Protein AF-A0A962NZ29-F1 (afdb_monomer_lite)

pLDDT: mean 93.4, std 6.14, range [53.22, 97.38]

Foldseek 3Di:
DQDWKDWFHDIDHSVNLVVQLVVQDDPDPVNSSVVSNVVVNLLVLLQVVLVVVVVDDPPDDSVRSSVSSLVVQQDQDFDDPVRLVVCCVVPQQVQADPVSHGDDSVVCSVVSRVVVSVVSSVVSVVVVSVVSVVVIDMDD

Radius of gyration: 20.5 Å; chains: 1; bounding box: 41×41×48 Å

Secondary structure (DSSP, 8-state):
----EEETTEEE-HHHHHHHGGGS--SSHHHHHHHHHHHHHHHHHHHHHHHHTT---TT--HHHHHHHHHHHH---PPPPHHHHHHHHHHTGGG-B-TTSPBPPHHHHHHHHHHHHHHHHHHHHHHHHHHHHHHTS-EE-

Structure (mmCIF, N/CA/C/O backbone):
data_AF-A0A962NZ29-F1
#
_entry.id   AF-A0A962NZ29-F1
#
loop_
_atom_site.group_PDB
_atom_site.id
_atom_site.type_symbol
_atom_site.label_atom_id
_atom_site.label_alt_id
_atom_site.label_comp_id
_atom_site.label_asym_id
_atom_site.label_entity_id
_atom_site.label_seq_id
_atom_site.pdbx_PDB_ins_code
_atom_site.Cartn_x
_atom_site.Cartn_y
_atom_site.Cartn_z
_atom_site.occupancy
_atom_site.B_iso_or_equiv
_atom_site.auth_seq_id
_atom_site.auth_comp_id
_atom_site.auth_asym_id
_atom_site.auth_atom_id
_atom_site.pdbx_PDB_model_num
ATOM 1 N N . MET A 1 1 ? 19.466 12.061 -15.014 1.00 53.22 1 MET A N 1
ATOM 2 C CA . MET A 1 1 ? 19.736 10.619 -15.110 1.00 53.22 1 MET A CA 1
ATOM 3 C C . MET A 1 1 ? 18.615 10.057 -15.948 1.00 53.22 1 MET A C 1
ATOM 5 O O . MET A 1 1 ? 17.466 10.316 -15.631 1.00 53.22 1 MET A O 1
ATOM 9 N N . ASN A 1 2 ? 18.997 9.466 -17.070 1.00 60.44 2 ASN A N 1
ATOM 10 C CA . ASN A 1 2 ? 18.151 8.921 -18.121 1.00 60.44 2 ASN A CA 1
ATOM 11 C C . ASN A 1 2 ? 18.557 7.450 -18.176 1.00 60.44 2 ASN A C 1
ATOM 13 O O . ASN A 1 2 ? 19.557 7.120 -18.813 1.00 60.44 2 ASN A O 1
ATOM 17 N N . GLN A 1 3 ? 17.942 6.633 -17.327 1.00 82.62 3 GLN A N 1
ATOM 18 C CA . GLN A 1 3 ? 18.389 5.271 -17.074 1.00 82.62 3 GLN A CA 1
ATOM 19 C C . GLN A 1 3 ? 17.198 4.324 -17.107 1.00 82.62 3 GLN A C 1
ATOM 21 O O . GLN A 1 3 ? 16.128 4.633 -16.586 1.00 82.62 3 GLN A O 1
ATOM 26 N N . ASP A 1 4 ? 17.413 3.182 -17.744 1.00 90.81 4 ASP A N 1
ATOM 27 C CA . ASP A 1 4 ? 16.467 2.082 -17.775 1.00 90.81 4 ASP A CA 1
ATOM 28 C C . ASP A 1 4 ? 16.376 1.416 -16.403 1.00 90.81 4 ASP A C 1
ATOM 30 O O . ASP A 1 4 ? 17.394 1.188 -15.742 1.00 90.81 4 ASP A O 1
ATOM 34 N N . VAL A 1 5 ? 15.156 1.057 -16.006 1.00 95.12 5 VAL A N 1
ATOM 35 C CA . VAL A 1 5 ? 14.887 0.365 -14.745 1.00 95.12 5 VAL A CA 1
ATOM 36 C C . VAL A 1 5 ? 14.449 -1.063 -15.044 1.00 95.12 5 VAL A C 1
ATOM 38 O O . VAL A 1 5 ? 13.647 -1.307 -15.936 1.00 95.12 5 VAL A O 1
ATOM 41 N N . TYR A 1 6 ? 14.960 -2.030 -14.296 1.00 95.94 6 TYR A N 1
ATOM 42 C CA . TYR A 1 6 ? 14.587 -3.433 -14.379 1.00 95.94 6 TYR A CA 1
ATOM 43 C C . TYR A 1 6 ? 13.915 -3.872 -13.087 1.00 95.94 6 TYR A C 1
ATOM 45 O O . TYR A 1 6 ? 14.426 -3.635 -11.990 1.00 95.94 6 TYR A O 1
ATOM 53 N N . VAL A 1 7 ? 12.791 -4.566 -13.249 1.00 96.44 7 VAL A N 1
ATOM 54 C CA . VAL A 1 7 ? 12.037 -5.213 -12.179 1.00 96.44 7 VAL A CA 1
ATOM 55 C C . VAL A 1 7 ? 12.059 -6.710 -12.430 1.00 96.44 7 VAL A C 1
ATOM 57 O O . VAL A 1 7 ? 11.377 -7.225 -13.324 1.00 96.44 7 VAL A O 1
ATOM 60 N N . ASN A 1 8 ? 12.876 -7.417 -11.655 1.00 95.06 8 ASN A N 1
ATOM 61 C CA . ASN A 1 8 ? 13.229 -8.809 -11.881 1.00 95.06 8 ASN A CA 1
ATOM 62 C C . ASN A 1 8 ? 13.806 -9.001 -13.296 1.00 95.06 8 ASN A C 1
ATOM 64 O O . ASN A 1 8 ? 14.934 -8.611 -13.582 1.00 95.06 8 ASN A O 1
ATOM 68 N N . HIS A 1 9 ? 13.026 -9.589 -14.200 1.00 92.88 9 HIS A N 1
ATOM 69 C CA . HIS A 1 9 ? 13.422 -9.855 -15.585 1.00 92.88 9 HIS A CA 1
ATOM 70 C C . HIS A 1 9 ? 12.743 -8.920 -16.597 1.00 92.88 9 HIS A C 1
ATOM 72 O O . HIS A 1 9 ? 12.948 -9.084 -17.801 1.00 92.88 9 HIS A O 1
ATOM 78 N N . LYS A 1 10 ? 11.931 -7.956 -16.141 1.00 95.88 10 LYS A N 1
ATOM 79 C CA . LYS A 1 10 ? 11.209 -7.027 -17.014 1.00 95.88 10 LYS A CA 1
ATOM 80 C C . LYS A 1 10 ? 11.877 -5.658 -17.039 1.00 95.88 10 LYS A C 1
ATOM 82 O O . LYS A 1 10 ? 12.198 -5.100 -15.995 1.00 95.88 10 LYS A O 1
ATOM 87 N N . LEU A 1 11 ? 12.050 -5.126 -18.244 1.00 96.56 11 LEU A N 1
ATOM 88 C CA . LEU A 1 11 ? 12.540 -3.775 -18.496 1.00 96.56 11 LEU A CA 1
ATOM 89 C C . LEU A 1 11 ? 11.386 -2.763 -18.432 1.00 96.56 11 LEU A C 1
ATOM 91 O O . LEU A 1 11 ? 10.359 -2.948 -19.084 1.00 96.56 11 LEU A O 1
ATOM 95 N N . ILE A 1 12 ? 11.609 -1.675 -17.703 1.00 96.75 12 ILE A N 1
ATOM 96 C CA . ILE A 1 12 ? 10.856 -0.422 -17.720 1.00 96.75 12 ILE A CA 1
ATOM 97 C C . ILE A 1 12 ? 11.746 0.610 -18.437 1.00 96.75 12 ILE A C 1
ATOM 99 O O . ILE A 1 12 ? 12.705 1.111 -17.842 1.00 96.75 12 ILE A O 1
ATOM 103 N N . PRO A 1 13 ? 11.478 0.897 -19.725 1.00 95.94 13 PRO A N 1
ATOM 104 C CA . PRO A 1 13 ? 12.295 1.817 -20.509 1.00 95.94 13 PRO A CA 1
ATOM 105 C C . PRO A 1 13 ? 12.234 3.242 -19.965 1.00 95.94 13 PRO A C 1
ATOM 107 O O . PRO A 1 13 ? 11.184 3.684 -19.489 1.00 95.94 13 PRO A O 1
ATOM 110 N N . GLU A 1 14 ? 13.314 3.998 -20.140 1.00 94.19 14 GLU A N 1
ATOM 111 C CA . GLU A 1 14 ? 13.361 5.411 -19.750 1.00 94.19 14 GLU A CA 1
ATOM 112 C C . GLU A 1 14 ? 12.193 6.239 -20.324 1.00 94.19 14 GLU A C 1
ATOM 114 O O . GLU A 1 14 ? 11.586 7.033 -19.606 1.00 94.19 14 GLU A O 1
ATOM 119 N N . ASP A 1 15 ? 11.822 6.015 -21.588 1.00 95.19 15 ASP A N 1
ATOM 120 C CA . ASP A 1 15 ? 10.713 6.721 -22.246 1.00 95.19 15 ASP A CA 1
ATOM 121 C C . ASP A 1 15 ? 9.374 6.522 -21.521 1.00 95.19 15 ASP A C 1
ATOM 123 O O . ASP A 1 15 ? 8.545 7.433 -21.476 1.00 95.19 15 ASP A O 1
ATOM 127 N N . MET A 1 16 ? 9.162 5.342 -20.929 1.00 96.06 16 MET A N 1
ATOM 128 C CA . MET A 1 16 ? 7.965 5.045 -20.141 1.00 96.06 16 MET A CA 1
ATOM 129 C C . MET A 1 16 ? 7.966 5.847 -18.838 1.00 96.06 16 MET A C 1
ATOM 131 O O . MET A 1 16 ? 6.945 6.428 -18.478 1.00 96.06 16 MET A O 1
ATOM 135 N N . ILE A 1 17 ? 9.122 5.956 -18.177 1.00 96.06 17 ILE A N 1
ATOM 136 C CA . ILE A 1 17 ? 9.290 6.800 -16.986 1.00 96.06 17 ILE A CA 1
ATOM 137 C C . ILE A 1 17 ? 9.049 8.267 -17.355 1.00 96.06 17 ILE A C 1
ATOM 139 O O . ILE A 1 17 ? 8.326 8.972 -16.656 1.00 96.06 17 ILE A O 1
ATOM 143 N N . GLY A 1 18 ? 9.588 8.719 -18.490 1.00 94.69 18 GLY A N 1
ATOM 144 C CA . GLY A 1 18 ? 9.378 10.069 -19.011 1.00 94.69 18 GLY A CA 1
ATOM 145 C C . GLY A 1 18 ? 7.905 10.398 -19.272 1.00 94.69 18 GLY A C 1
ATOM 146 O O . GLY A 1 18 ? 7.466 11.507 -18.965 1.00 94.69 18 GLY A O 1
ATOM 147 N N . GLN A 1 19 ? 7.128 9.440 -19.790 1.00 95.50 19 GLN A N 1
ATOM 148 C CA . GLN A 1 19 ? 5.677 9.582 -19.946 1.00 95.50 19 GLN A CA 1
ATOM 149 C C . GLN A 1 19 ? 4.958 9.601 -18.598 1.00 95.50 19 GLN A C 1
ATOM 151 O O . GLN A 1 19 ? 4.027 10.381 -18.422 1.00 95.50 19 GLN A O 1
ATOM 156 N N . GLU A 1 20 ? 5.390 8.787 -17.642 1.00 96.44 20 GLU A N 1
ATOM 157 C CA . GLU A 1 20 ? 4.774 8.712 -16.320 1.00 96.44 20 GLU A CA 1
ATOM 158 C C . GLU A 1 20 ? 5.012 9.991 -15.497 1.00 96.44 20 GLU A C 1
ATOM 160 O O . GLU A 1 20 ? 4.118 10.432 -14.781 1.00 96.44 20 GLU A O 1
ATOM 165 N N . MET A 1 21 ? 6.161 10.665 -15.650 1.00 96.31 21 MET A N 1
ATOM 166 C CA . MET A 1 21 ? 6.513 11.901 -14.923 1.00 96.31 21 MET A CA 1
ATOM 167 C C . MET A 1 21 ? 5.432 12.989 -14.942 1.00 96.31 21 MET A C 1
ATOM 169 O O . MET A 1 21 ? 5.345 13.768 -13.992 1.00 96.31 21 MET A O 1
ATOM 173 N N . GLN A 1 22 ? 4.605 13.061 -15.989 1.00 95.44 22 GLN A N 1
ATOM 174 C CA . GLN A 1 22 ? 3.516 14.041 -16.069 1.00 95.44 22 GLN A CA 1
ATOM 175 C C . GLN A 1 22 ? 2.454 13.855 -14.969 1.00 95.44 22 GLN A C 1
ATOM 177 O O . GLN A 1 22 ? 1.781 14.817 -14.603 1.00 95.44 22 GLN A O 1
ATOM 182 N N . TYR A 1 23 ? 2.338 12.643 -14.420 1.00 96.00 23 TYR A N 1
ATOM 183 C CA . TYR A 1 23 ? 1.438 12.301 -13.318 1.00 96.00 23 TYR A CA 1
ATOM 184 C C . TYR A 1 23 ? 2.075 12.501 -11.934 1.00 96.00 23 TYR A C 1
ATOM 186 O O . TYR A 1 23 ? 1.373 12.437 -10.927 1.00 96.00 23 TYR A O 1
ATOM 194 N N . HIS A 1 24 ? 3.376 12.817 -11.869 1.00 93.88 24 HIS A N 1
ATOM 195 C CA . HIS A 1 24 ? 4.141 12.968 -10.623 1.00 93.88 24 HIS A CA 1
ATOM 196 C C . HIS A 1 24 ? 4.785 14.358 -10.513 1.00 93.88 24 HIS A C 1
ATOM 198 O O . HIS A 1 24 ? 6.016 14.478 -10.526 1.00 93.88 24 HIS A O 1
ATOM 204 N N . PRO A 1 25 ? 3.984 15.440 -10.402 1.00 92.25 25 PRO A N 1
ATOM 205 C CA . PRO A 1 25 ? 4.521 16.787 -10.259 1.00 92.25 25 PRO A CA 1
ATOM 206 C C . PRO A 1 25 ? 5.391 16.898 -9.000 1.00 92.25 25 PRO A C 1
ATOM 208 O O . PRO A 1 25 ? 5.031 16.443 -7.911 1.00 92.25 25 PRO A O 1
ATOM 211 N N . ALA A 1 26 ? 6.557 17.520 -9.154 1.00 95.12 26 ALA A N 1
ATOM 212 C CA . ALA A 1 26 ? 7.576 17.601 -8.118 1.00 95.12 26 ALA A CA 1
ATOM 213 C C . ALA A 1 26 ? 8.373 18.907 -8.219 1.00 95.12 26 ALA A C 1
ATOM 215 O O . ALA A 1 26 ? 8.282 19.628 -9.215 1.00 95.12 26 ALA A O 1
ATOM 216 N N . GLN A 1 27 ? 9.175 19.215 -7.197 1.00 93.88 27 GLN A N 1
ATOM 217 C CA . GLN A 1 27 ? 9.924 20.477 -7.146 1.00 93.88 27 GLN A CA 1
ATOM 218 C C . GLN A 1 27 ? 11.096 20.496 -8.135 1.00 93.88 27 GLN A C 1
ATOM 220 O O . GLN A 1 27 ? 11.620 21.558 -8.470 1.00 93.88 27 GLN A O 1
ATOM 225 N N . SER A 1 28 ? 11.508 19.324 -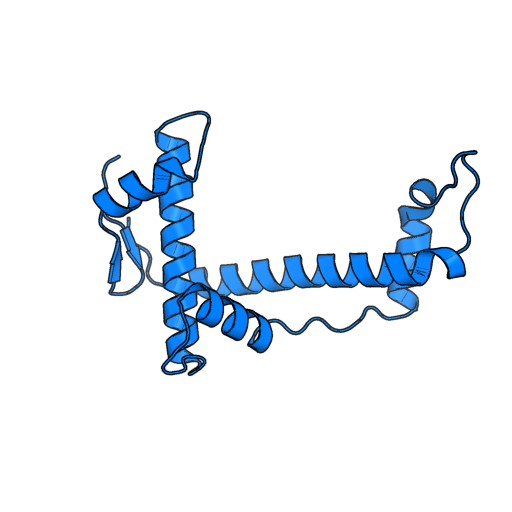8.625 1.00 95.50 28 SER A N 1
ATOM 226 C CA . SER A 1 28 ? 12.551 19.185 -9.633 1.00 95.50 28 SER A CA 1
ATOM 227 C C . SER A 1 28 ? 12.243 18.062 -10.618 1.00 95.50 28 SER A C 1
ATOM 229 O O . SER A 1 28 ? 11.537 17.104 -10.305 1.00 95.50 28 SER A O 1
ATOM 231 N N . LYS A 1 29 ? 12.852 18.142 -11.807 1.00 92.19 29 LYS A N 1
ATOM 232 C CA . LYS A 1 29 ? 12.779 17.073 -12.812 1.00 92.19 29 LYS A CA 1
ATOM 233 C C . LYS A 1 29 ? 13.295 15.737 -12.262 1.00 92.19 29 LYS A C 1
ATOM 235 O O . LYS A 1 29 ? 12.746 14.695 -12.590 1.00 92.19 29 LYS A O 1
ATOM 240 N N . GLN A 1 30 ? 14.342 15.775 -11.436 1.00 93.06 30 GLN A N 1
ATOM 241 C CA . GLN A 1 30 ? 14.919 14.575 -10.831 1.00 93.06 30 GLN A CA 1
ATOM 242 C C . GLN A 1 30 ? 13.949 13.916 -9.848 1.00 93.06 30 GLN A C 1
ATOM 244 O O . GLN A 1 30 ? 13.776 12.706 -9.895 1.00 93.06 30 GLN A O 1
ATOM 249 N N . GLU A 1 31 ? 13.288 14.705 -9.004 1.00 95.31 31 GLU A N 1
ATOM 250 C CA . GLU A 1 31 ? 12.292 14.191 -8.060 1.00 95.31 31 GLU A CA 1
ATOM 251 C C . GLU A 1 31 ? 11.059 13.632 -8.793 1.00 95.31 31 GLU A C 1
ATOM 253 O O . GLU A 1 31 ? 10.565 12.567 -8.435 1.00 95.31 31 GLU A O 1
ATOM 258 N N . ALA A 1 32 ? 10.598 14.301 -9.857 1.00 95.62 32 ALA A N 1
ATOM 259 C CA . ALA A 1 32 ? 9.503 13.798 -10.693 1.00 95.62 32 ALA A CA 1
ATOM 260 C C . ALA A 1 32 ? 9.871 12.465 -11.361 1.00 95.62 32 ALA A C 1
ATOM 262 O O . ALA A 1 32 ? 9.060 11.544 -11.394 1.00 95.62 32 ALA A O 1
ATOM 263 N N . TRP A 1 33 ? 11.108 12.348 -11.853 1.00 95.19 33 TRP A N 1
ATOM 264 C CA . TRP A 1 33 ? 11.622 11.105 -12.426 1.00 95.19 33 TRP A CA 1
ATOM 265 C C . TRP A 1 33 ? 11.674 9.981 -11.386 1.00 95.19 33 TRP A C 1
ATOM 267 O O . TRP A 1 33 ? 11.217 8.881 -11.670 1.00 95.19 33 TRP A O 1
ATOM 277 N N . GLN A 1 34 ? 12.168 10.259 -10.173 1.00 94.81 34 GLN A N 1
ATOM 278 C CA . GLN A 1 34 ? 12.234 9.269 -9.091 1.00 94.81 34 GLN A CA 1
ATOM 279 C C . GLN A 1 34 ? 10.842 8.757 -8.715 1.00 94.81 34 GLN A C 1
ATOM 281 O O . GLN A 1 34 ? 10.629 7.551 -8.695 1.00 94.81 34 GLN A O 1
ATOM 286 N N . LYS A 1 35 ? 9.875 9.659 -8.512 1.00 96.31 35 LYS A N 1
ATOM 287 C CA . LYS A 1 35 ? 8.484 9.294 -8.201 1.00 96.31 35 LYS A CA 1
ATOM 288 C C . LYS A 1 35 ? 7.832 8.470 -9.311 1.00 96.31 35 LYS A C 1
ATOM 290 O O . LYS A 1 35 ? 7.170 7.478 -9.027 1.00 96.31 35 LYS A O 1
ATOM 295 N N . ALA A 1 36 ? 8.059 8.849 -10.569 1.00 96.81 36 ALA A N 1
ATOM 296 C CA . ALA A 1 36 ? 7.564 8.104 -11.721 1.00 96.81 36 ALA A CA 1
ATOM 297 C C . ALA A 1 36 ? 8.177 6.698 -11.809 1.00 96.81 36 ALA A C 1
ATOM 299 O O . ALA A 1 36 ? 7.457 5.720 -11.999 1.00 96.81 36 ALA A O 1
ATOM 300 N N . ALA A 1 37 ? 9.494 6.582 -11.625 1.00 95.94 37 ALA A N 1
ATOM 301 C CA . ALA A 1 37 ? 10.183 5.297 -11.614 1.00 95.94 37 ALA A CA 1
ATOM 302 C C . ALA A 1 37 ? 9.685 4.406 -10.464 1.00 95.94 37 ALA A C 1
ATOM 304 O O . ALA A 1 37 ? 9.346 3.249 -10.697 1.00 95.94 37 ALA A O 1
ATOM 305 N N . GLU A 1 38 ? 9.570 4.945 -9.245 1.00 95.69 38 GLU A N 1
ATOM 306 C CA . GLU A 1 38 ? 9.036 4.231 -8.077 1.00 95.69 38 GLU A CA 1
ATOM 307 C C . GLU A 1 38 ? 7.609 3.722 -8.319 1.00 95.69 38 GLU A C 1
ATOM 309 O O . GLU A 1 38 ? 7.317 2.557 -8.044 1.00 95.69 38 GLU A O 1
ATOM 314 N N . ALA A 1 39 ? 6.734 4.559 -8.884 1.00 96.31 39 ALA A N 1
ATOM 315 C CA . ALA A 1 39 ? 5.362 4.179 -9.201 1.00 96.31 39 ALA A CA 1
ATOM 316 C C . ALA A 1 39 ? 5.303 3.027 -10.217 1.00 96.31 39 ALA A C 1
ATOM 318 O O . ALA A 1 39 ? 4.579 2.052 -10.002 1.00 96.31 39 ALA A O 1
ATOM 319 N N . LEU A 1 40 ? 6.095 3.099 -11.293 1.00 96.94 40 LEU A N 1
ATOM 320 C CA . LEU A 1 40 ? 6.150 2.044 -12.309 1.00 96.94 40 LEU A CA 1
ATOM 321 C C . LEU A 1 40 ? 6.746 0.745 -11.758 1.00 96.94 40 LEU A C 1
ATOM 323 O O . LEU A 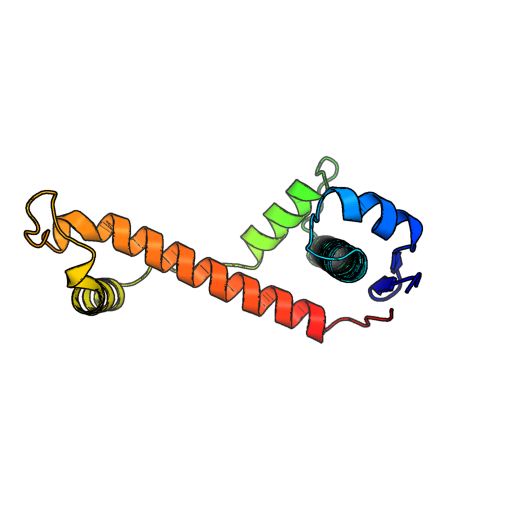1 40 ? 6.239 -0.332 -12.067 1.00 96.94 40 LEU A O 1
ATOM 327 N N . VAL A 1 41 ? 7.775 0.832 -10.911 1.00 97.12 41 VAL A N 1
ATOM 328 C CA . VAL A 1 41 ? 8.366 -0.338 -10.246 1.00 97.12 41 VAL A CA 1
ATOM 329 C C . VAL A 1 41 ? 7.348 -1.020 -9.339 1.00 97.12 41 VAL A C 1
ATOM 331 O O . VAL A 1 41 ? 7.168 -2.232 -9.431 1.00 97.12 41 VAL A O 1
ATOM 334 N N . LEU A 1 42 ? 6.653 -0.261 -8.486 1.00 96.69 42 LEU A N 1
ATOM 335 C CA . LEU A 1 42 ? 5.642 -0.816 -7.586 1.00 96.69 42 LEU A CA 1
ATOM 336 C C . LEU A 1 42 ? 4.474 -1.435 -8.356 1.00 96.69 42 LEU A C 1
ATOM 338 O O . LEU A 1 42 ? 4.060 -2.548 -8.030 1.00 96.69 42 LEU A O 1
ATOM 342 N N . ARG A 1 43 ? 3.980 -0.755 -9.400 1.00 96.69 43 ARG A N 1
ATOM 343 C CA . ARG A 1 43 ? 2.944 -1.290 -10.295 1.00 96.69 43 ARG A CA 1
ATOM 344 C C . ARG A 1 43 ? 3.379 -2.624 -10.888 1.00 96.69 43 ARG A C 1
ATOM 346 O O . ARG A 1 43 ? 2.635 -3.595 -10.815 1.00 96.69 43 ARG A O 1
ATOM 353 N N . GLU A 1 44 ? 4.590 -2.690 -11.431 1.00 97.12 44 GLU A N 1
ATOM 354 C CA . GLU A 1 44 ? 5.099 -3.912 -12.042 1.00 97.12 44 GLU A CA 1
ATOM 355 C C . GLU A 1 44 ? 5.250 -5.056 -11.031 1.00 97.12 44 GLU A C 1
ATOM 357 O O . GLU A 1 44 ? 4.852 -6.184 -11.318 1.00 97.12 44 GLU A O 1
ATOM 362 N N . LEU A 1 45 ? 5.775 -4.777 -9.835 1.00 97.38 45 LEU A N 1
ATOM 363 C CA . LEU A 1 45 ? 5.898 -5.775 -8.770 1.00 97.38 45 LEU A CA 1
ATOM 364 C C . LEU A 1 45 ? 4.544 -6.351 -8.356 1.00 97.38 45 LEU A C 1
ATOM 366 O O . LEU A 1 45 ? 4.409 -7.568 -8.213 1.00 97.38 45 LEU A O 1
ATOM 370 N N . LEU A 1 46 ? 3.539 -5.490 -8.193 1.00 96.62 46 LEU A N 1
ATOM 371 C CA . LEU A 1 46 ? 2.188 -5.912 -7.836 1.00 96.62 46 LEU A CA 1
ATOM 372 C C . LEU A 1 46 ? 1.557 -6.763 -8.939 1.00 96.62 46 LEU A C 1
ATOM 374 O O . LEU A 1 46 ? 0.952 -7.788 -8.639 1.00 96.62 46 LEU A O 1
ATOM 378 N N . LEU A 1 47 ? 1.755 -6.411 -10.211 1.00 95.81 47 LEU A N 1
ATOM 379 C CA . LEU A 1 47 ? 1.271 -7.225 -11.327 1.00 95.81 47 LEU A CA 1
ATOM 380 C C . LEU A 1 47 ? 1.942 -8.600 -11.358 1.00 95.81 47 LEU A C 1
ATOM 382 O O . LEU A 1 47 ? 1.253 -9.614 -11.464 1.00 95.81 47 LEU A O 1
ATOM 386 N N . GLN A 1 48 ? 3.269 -8.662 -11.219 1.00 95.69 48 GLN A N 1
ATOM 387 C CA . GLN A 1 48 ? 3.994 -9.936 -11.177 1.00 95.69 48 GLN A CA 1
ATOM 388 C C . GLN A 1 48 ? 3.504 -10.831 -10.034 1.00 95.69 48 GLN A C 1
ATOM 390 O O . GLN A 1 48 ? 3.294 -12.032 -10.233 1.00 95.69 48 GLN A O 1
ATOM 395 N N . GLU A 1 49 ? 3.271 -10.256 -8.855 1.00 96.19 49 GLU A N 1
ATOM 396 C CA . GLU A 1 49 ? 2.738 -11.003 -7.721 1.00 96.19 49 GLU A CA 1
ATOM 397 C C . GLU A 1 49 ? 1.276 -11.427 -7.947 1.00 96.19 49 GLU A C 1
ATOM 399 O O . GLU A 1 49 ? 0.936 -12.571 -7.651 1.00 96.19 49 GLU A O 1
ATOM 404 N N . ALA A 1 50 ? 0.429 -10.594 -8.562 1.00 94.81 50 ALA A N 1
ATOM 405 C CA . ALA A 1 50 ? -0.951 -10.952 -8.913 1.00 94.81 50 ALA A CA 1
ATOM 406 C C . ALA A 1 50 ? -1.009 -12.174 -9.846 1.00 94.81 50 ALA A C 1
ATOM 408 O O . ALA A 1 50 ? -1.783 -13.110 -9.615 1.00 94.81 50 ALA A O 1
ATOM 409 N N . TYR A 1 51 ? -0.134 -12.227 -10.858 1.00 93.19 51 TYR A N 1
ATOM 410 C CA . TYR A 1 51 ? -0.008 -13.397 -11.732 1.00 93.19 51 TYR A CA 1
ATOM 411 C C . TYR A 1 51 ? 0.485 -14.635 -10.976 1.00 93.19 51 TYR A C 1
ATOM 413 O O . TYR A 1 51 ? -0.060 -15.728 -11.148 1.00 93.19 51 TYR A O 1
ATOM 421 N N . LYS A 1 52 ? 1.487 -14.479 -10.106 1.00 93.75 52 LYS A N 1
ATOM 422 C CA . LYS A 1 52 ? 2.037 -15.571 -9.290 1.00 93.75 52 LYS A CA 1
ATOM 423 C C . LYS A 1 52 ? 1.004 -16.154 -8.323 1.00 93.75 52 LYS A C 1
ATOM 425 O O . LYS A 1 52 ? 0.947 -17.372 -8.156 1.00 93.75 52 LYS A O 1
ATOM 430 N N . GLN A 1 53 ? 0.163 -15.303 -7.741 1.00 93.56 53 GLN A N 1
ATOM 431 C CA . GLN A 1 53 ? -0.921 -15.679 -6.831 1.00 93.56 53 GLN A CA 1
ATOM 432 C C . GLN A 1 53 ? -2.187 -16.153 -7.562 1.00 93.56 53 GLN A C 1
ATOM 434 O O . GLN A 1 53 ? -3.151 -16.559 -6.918 1.00 93.56 53 GLN A O 1
ATOM 439 N N . LYS A 1 54 ? -2.165 -16.177 -8.906 1.00 91.69 54 LYS A N 1
ATOM 440 C CA . LYS A 1 54 ? -3.272 -16.612 -9.774 1.00 91.69 54 LYS A CA 1
ATOM 441 C C . LYS A 1 54 ? -4.562 -15.821 -9.545 1.00 91.69 54 LYS A C 1
ATOM 443 O O . LYS A 1 54 ? -5.654 -16.369 -9.647 1.00 91.69 54 LYS A O 1
ATOM 448 N N . VAL A 1 55 ? -4.405 -14.530 -9.266 1.00 88.12 55 VAL A N 1
ATOM 449 C CA . VAL A 1 55 ? -5.506 -13.570 -9.115 1.00 88.12 55 VAL A CA 1
ATOM 450 C C . VAL A 1 55 ? -6.064 -13.159 -10.485 1.00 88.12 55 VAL A C 1
ATOM 452 O O . VAL A 1 55 ? -7.190 -12.693 -10.599 1.00 88.12 55 VAL A O 1
ATOM 455 N N . ALA A 1 56 ? -5.294 -13.377 -11.556 1.00 77.44 56 ALA A N 1
ATOM 456 C CA . ALA A 1 56 ? -5.675 -12.960 -12.895 1.00 77.44 56 ALA A CA 1
ATOM 457 C C . ALA A 1 56 ? -6.851 -13.746 -13.493 1.00 77.44 56 ALA A C 1
ATOM 459 O O . ALA A 1 56 ? -6.776 -14.964 -13.675 1.00 77.44 56 ALA A O 1
ATOM 460 N N . ALA A 1 57 ? -7.897 -13.010 -13.876 1.00 76.25 57 ALA A N 1
ATOM 461 C CA . ALA A 1 57 ? -9.007 -13.469 -14.705 1.00 76.25 57 ALA A CA 1
ATOM 462 C C . ALA A 1 57 ? -8.942 -12.842 -16.111 1.00 76.25 57 ALA A C 1
ATOM 464 O O . ALA A 1 57 ? -8.267 -11.837 -16.322 1.00 76.25 57 ALA A O 1
ATOM 465 N N . VAL A 1 58 ? -9.635 -13.455 -17.079 1.00 67.06 58 VAL A N 1
ATOM 466 C CA . VAL A 1 58 ? -9.535 -13.140 -18.522 1.00 67.06 58 VAL A CA 1
ATOM 467 C C . VAL A 1 58 ? -9.883 -11.682 -18.857 1.00 67.06 58 VAL A C 1
ATOM 469 O O . VAL A 1 58 ? -9.311 -11.140 -19.798 1.00 67.06 58 VAL A O 1
ATOM 472 N N . ASP A 1 59 ? -10.758 -11.048 -18.073 1.00 79.81 59 ASP A N 1
ATOM 473 C CA . ASP A 1 59 ? -11.295 -9.709 -18.353 1.00 79.81 59 ASP A CA 1
ATOM 474 C C . ASP A 1 59 ? -10.798 -8.621 -17.381 1.00 79.81 59 ASP A C 1
ATOM 476 O O . ASP A 1 59 ? -11.256 -7.480 -17.457 1.00 79.81 59 ASP A O 1
ATOM 480 N N . ASN A 1 60 ? -9.880 -8.942 -16.462 1.00 81.81 60 ASN A N 1
ATOM 481 C CA . ASN A 1 60 ? -9.391 -7.956 -15.497 1.00 81.81 60 ASN A CA 1
ATOM 482 C C . ASN A 1 60 ? -8.412 -6.986 -16.170 1.00 81.81 60 ASN A C 1
ATOM 484 O O . ASN A 1 60 ? -7.440 -7.406 -16.804 1.00 81.81 60 ASN A O 1
ATOM 488 N N . ASP A 1 61 ? -8.625 -5.685 -15.972 1.00 92.44 61 ASP A N 1
ATOM 489 C CA . ASP A 1 61 ? -7.579 -4.699 -16.222 1.00 92.44 61 ASP A CA 1
ATOM 490 C C . ASP A 1 61 ? -6.525 -4.714 -15.099 1.00 92.44 61 ASP A C 1
ATOM 492 O O . ASP A 1 61 ? -6.680 -5.362 -14.061 1.00 92.44 61 ASP A O 1
ATOM 496 N N . GLU A 1 62 ? -5.411 -4.016 -15.313 1.00 92.44 62 GLU A N 1
ATOM 497 C CA . GLU A 1 62 ? -4.311 -3.991 -14.348 1.00 92.44 62 GLU A CA 1
ATOM 498 C C . GLU A 1 62 ? -4.708 -3.422 -12.980 1.00 92.44 62 GLU A C 1
ATOM 500 O O . GLU A 1 62 ? -4.178 -3.879 -11.970 1.00 92.44 62 GLU A O 1
ATOM 505 N N . ALA A 1 63 ? -5.629 -2.454 -12.929 1.00 92.38 63 ALA A N 1
ATOM 506 C CA . ALA A 1 63 ? -6.084 -1.892 -11.663 1.00 92.38 63 ALA A CA 1
ATOM 507 C C . ALA A 1 63 ? -6.892 -2.936 -10.885 1.00 92.38 63 ALA A C 1
ATOM 509 O O . ALA A 1 63 ? -6.604 -3.177 -9.714 1.00 92.38 63 ALA A O 1
ATOM 510 N N . GLN A 1 64 ? -7.805 -3.640 -11.562 1.00 93.81 64 GLN A N 1
ATOM 511 C CA . GLN A 1 64 ? -8.585 -4.721 -10.966 1.00 93.81 64 GLN A CA 1
ATOM 512 C C . GLN A 1 64 ? -7.692 -5.862 -10.460 1.00 93.81 64 GLN A C 1
ATOM 514 O O . GLN A 1 64 ? -7.914 -6.378 -9.369 1.00 93.81 64 GLN A O 1
ATOM 519 N N . LEU A 1 65 ? -6.646 -6.238 -11.208 1.00 94.88 65 LEU A N 1
ATOM 520 C CA . LEU A 1 65 ? -5.682 -7.258 -10.770 1.00 94.88 65 LEU A CA 1
ATOM 521 C C . LEU A 1 65 ? -4.962 -6.875 -9.474 1.00 94.88 65 LEU A C 1
ATOM 523 O O . LEU A 1 65 ? -4.752 -7.724 -8.606 1.00 94.88 65 LEU A O 1
ATOM 527 N N . ILE A 1 66 ? -4.550 -5.612 -9.366 1.00 95.25 66 ILE A N 1
ATOM 528 C CA . ILE A 1 66 ? -3.867 -5.100 -8.180 1.00 95.25 66 ILE A CA 1
ATOM 529 C C . ILE A 1 66 ? -4.843 -5.046 -7.001 1.00 95.25 66 ILE A C 1
ATOM 531 O O . ILE A 1 66 ? -4.496 -5.515 -5.918 1.00 95.25 66 ILE A O 1
ATOM 535 N N . ASP A 1 67 ? -6.058 -4.542 -7.207 1.00 94.38 67 ASP A N 1
ATOM 536 C CA . ASP A 1 67 ? -7.082 -4.464 -6.162 1.00 94.38 67 ASP A CA 1
ATOM 537 C C . ASP A 1 67 ? -7.447 -5.853 -5.622 1.00 94.38 67 ASP A C 1
ATOM 539 O O . ASP A 1 67 ? -7.451 -6.062 -4.406 1.00 94.38 67 ASP A O 1
ATOM 543 N N . ASP A 1 68 ? -7.662 -6.828 -6.509 1.00 93.94 68 ASP A N 1
ATOM 544 C CA . ASP A 1 68 ? -7.968 -8.208 -6.128 1.00 93.94 68 ASP A CA 1
ATOM 545 C C . ASP A 1 68 ? -6.798 -8.850 -5.357 1.00 93.94 68 ASP A C 1
ATOM 547 O O . ASP A 1 68 ? -7.010 -9.537 -4.351 1.00 93.94 68 ASP A O 1
ATOM 551 N N . LEU A 1 69 ? -5.548 -8.591 -5.772 1.00 95.81 69 LEU A N 1
ATOM 552 C CA . LEU A 1 69 ? -4.361 -9.078 -5.065 1.00 95.81 69 LEU A CA 1
ATOM 553 C C . LEU A 1 69 ? -4.303 -8.500 -3.651 1.00 95.81 69 LEU A C 1
ATOM 555 O O . LEU A 1 69 ? -4.105 -9.242 -2.687 1.00 95.81 69 LEU A O 1
ATOM 559 N N . LEU A 1 70 ? -4.453 -7.182 -3.518 1.00 95.19 70 LEU A N 1
ATOM 560 C CA . LEU A 1 70 ? -4.368 -6.510 -2.226 1.00 95.19 70 LEU A CA 1
ATOM 561 C C . LEU A 1 70 ? -5.499 -6.961 -1.298 1.00 95.19 70 LEU A C 1
ATOM 563 O O . LEU A 1 70 ? -5.235 -7.236 -0.128 1.00 95.19 70 LEU A O 1
ATOM 567 N N . ALA A 1 71 ? -6.719 -7.124 -1.815 1.00 93.12 71 ALA A N 1
ATOM 568 C CA . ALA A 1 71 ? -7.849 -7.655 -1.057 1.00 93.12 71 ALA A CA 1
ATOM 569 C C . ALA A 1 71 ? -7.603 -9.090 -0.558 1.00 93.12 71 ALA A C 1
ATOM 571 O O . ALA A 1 71 ? -8.010 -9.437 0.552 1.00 93.12 71 ALA A O 1
ATOM 572 N N . GLN A 1 72 ? -6.917 -9.923 -1.347 1.00 93.94 72 GLN A N 1
ATOM 573 C CA . GLN A 1 72 ? -6.580 -11.292 -0.954 1.00 93.94 72 GLN A CA 1
ATOM 574 C C . GLN A 1 72 ? -5.416 -11.357 0.049 1.00 93.94 72 GLN A C 1
ATOM 576 O O . GLN A 1 72 ? -5.424 -12.201 0.946 1.00 93.94 72 GLN A O 1
ATOM 581 N N . MET A 1 73 ? -4.401 -10.502 -0.105 1.00 94.62 73 MET A N 1
ATOM 582 C CA . MET A 1 73 ? -3.158 -10.575 0.677 1.00 94.62 73 MET A CA 1
ATOM 583 C C . MET A 1 73 ? -3.202 -9.758 1.968 1.00 94.62 73 MET A C 1
ATOM 585 O O . MET A 1 73 ? -2.473 -10.065 2.912 1.00 94.62 73 MET A O 1
ATOM 589 N N . ILE A 1 74 ? -4.044 -8.725 2.034 1.00 94.31 74 ILE A N 1
ATOM 590 C CA . ILE A 1 74 ? -4.124 -7.808 3.171 1.00 94.31 74 ILE A CA 1
ATOM 591 C C . ILE A 1 74 ? -5.459 -8.004 3.881 1.00 94.31 74 ILE A C 1
ATOM 593 O O . ILE A 1 74 ? -6.482 -7.430 3.518 1.00 94.31 74 ILE A O 1
ATOM 597 N N . VAL A 1 75 ? -5.422 -8.786 4.958 1.00 90.69 75 VAL A N 1
ATOM 598 C CA . VAL A 1 75 ? -6.570 -8.982 5.845 1.00 90.69 75 VAL A CA 1
ATOM 599 C C . VAL A 1 75 ? -6.350 -8.184 7.122 1.00 90.69 75 VAL A C 1
ATOM 601 O O . VAL A 1 75 ? -5.433 -8.464 7.893 1.00 90.69 75 VAL A O 1
ATOM 604 N N . VAL A 1 76 ? -7.203 -7.186 7.346 1.00 91.50 76 VAL A N 1
ATOM 605 C CA . VAL A 1 76 ? -7.172 -6.352 8.550 1.00 91.50 76 VAL A CA 1
ATOM 606 C C . VAL A 1 76 ? -8.256 -6.834 9.510 1.00 91.50 76 VAL A C 1
ATOM 608 O O . VAL A 1 76 ? -9.440 -6.698 9.191 1.00 91.50 76 VAL A O 1
ATOM 611 N N . PRO A 1 77 ? -7.898 -7.402 10.673 1.00 89.88 77 PRO A N 1
ATOM 612 C CA . PRO A 1 77 ? -8.894 -7.731 11.679 1.00 89.88 77 PRO A CA 1
ATOM 613 C C . PRO A 1 77 ? -9.523 -6.443 12.236 1.00 89.88 77 PRO A C 1
ATOM 615 O O . PRO A 1 77 ? -8.838 -5.421 12.345 1.00 89.88 77 PRO A O 1
ATOM 618 N N . PRO A 1 78 ? -10.818 -6.466 12.595 1.00 89.31 78 PRO A N 1
ATOM 619 C CA . PRO A 1 78 ? -11.429 -5.340 13.284 1.00 89.31 78 PRO A CA 1
ATOM 620 C C . PRO A 1 78 ? -10.740 -5.130 14.634 1.00 89.31 78 PRO A C 1
ATOM 622 O O . PRO A 1 78 ? -10.427 -6.102 15.323 1.00 89.31 78 PRO A O 1
ATOM 625 N N . ALA A 1 79 ? -10.543 -3.864 15.005 1.00 94.38 79 ALA A N 1
ATOM 626 C CA . ALA A 1 79 ? -10.012 -3.518 16.315 1.00 94.38 79 ALA A CA 1
ATOM 627 C C . ALA A 1 79 ? -10.947 -4.022 17.418 1.00 94.38 79 ALA A C 1
ATOM 629 O O . ALA A 1 79 ? -12.178 -3.909 17.306 1.00 94.38 79 ALA A O 1
ATOM 630 N N . ASP A 1 80 ? -10.359 -4.564 18.478 1.00 95.81 80 ASP A N 1
ATOM 631 C CA . ASP A 1 80 ? -11.122 -4.992 19.639 1.00 95.81 80 ASP A CA 1
ATOM 632 C C . ASP A 1 80 ? -11.565 -3.793 20.501 1.00 95.81 80 ASP A C 1
ATOM 634 O O . ASP A 1 80 ? -11.219 -2.630 20.262 1.00 95.81 80 ASP A O 1
ATOM 638 N N . GLU A 1 81 ? -12.403 -4.066 21.501 1.00 95.19 81 GLU A N 1
ATOM 639 C CA . GLU A 1 81 ? -12.932 -3.024 22.384 1.00 95.19 81 GLU A CA 1
ATOM 640 C C . GLU A 1 81 ? -11.830 -2.345 23.213 1.00 95.19 81 GLU A C 1
ATOM 642 O O . GLU A 1 81 ? -11.893 -1.138 23.455 1.00 95.19 81 GLU A O 1
ATOM 647 N N . ALA A 1 82 ? -10.793 -3.085 23.614 1.00 96.56 82 ALA A N 1
ATOM 648 C CA . ALA A 1 82 ? -9.702 -2.548 24.419 1.00 96.56 82 ALA A CA 1
ATOM 649 C C . ALA A 1 82 ? -8.840 -1.571 23.607 1.00 96.56 82 ALA A C 1
ATOM 651 O O . ALA A 1 82 ? -8.482 -0.501 24.106 1.00 96.56 82 ALA A O 1
ATOM 652 N N . GLU A 1 83 ? -8.556 -1.895 22.346 1.00 96.75 83 GLU A N 1
ATOM 653 C CA . GLU A 1 83 ? -7.862 -1.019 21.401 1.00 96.75 83 GLU A CA 1
ATOM 654 C C . GLU A 1 83 ? -8.664 0.257 21.124 1.00 96.75 83 GLU A C 1
ATOM 656 O O . GLU A 1 83 ? -8.110 1.362 21.160 1.00 96.75 83 GLU A O 1
ATOM 661 N N . CYS A 1 84 ? -9.977 0.126 20.906 1.00 97.06 84 CYS A N 1
ATOM 662 C CA . CYS A 1 84 ? -10.865 1.266 20.683 1.00 97.06 84 CYS A CA 1
ATOM 663 C C . CYS A 1 84 ? -10.905 2.197 21.902 1.00 97.06 84 CYS A C 1
ATOM 665 O O . CYS A 1 84 ? -10.776 3.418 21.761 1.00 97.06 84 CYS A O 1
ATOM 667 N N . LEU A 1 85 ? -11.025 1.632 23.106 1.00 96.75 85 LEU A N 1
ATOM 668 C CA . LEU A 1 85 ? -11.046 2.400 24.346 1.00 96.75 85 LEU A CA 1
ATOM 669 C C . LEU A 1 85 ? -9.705 3.099 24.607 1.00 96.75 85 LEU A C 1
ATOM 671 O O . LEU A 1 85 ? -9.683 4.279 24.965 1.00 96.75 85 LEU A O 1
ATOM 675 N N . ALA A 1 86 ? -8.584 2.406 24.396 1.00 96.94 86 ALA A N 1
ATOM 676 C CA . ALA A 1 86 ? -7.253 2.989 24.542 1.00 96.94 86 ALA A CA 1
ATOM 677 C C . ALA A 1 86 ? -7.037 4.151 23.560 1.00 96.94 86 ALA A C 1
ATOM 679 O O . ALA A 1 86 ? -6.509 5.200 23.941 1.00 96.94 86 ALA A O 1
ATOM 680 N N . PHE A 1 87 ? -7.491 4.001 22.310 1.00 96.81 87 PHE A N 1
ATOM 681 C CA . PHE A 1 87 ? -7.433 5.070 21.317 1.00 96.81 87 PHE A CA 1
ATOM 682 C C . PHE A 1 87 ? -8.281 6.276 21.729 1.00 96.81 87 PHE A C 1
ATOM 684 O O . PHE A 1 87 ? -7.785 7.403 21.698 1.00 96.81 87 PHE A O 1
ATOM 691 N N . TYR A 1 88 ? -9.524 6.047 22.164 1.00 97.00 88 TYR A N 1
ATOM 692 C CA . TYR A 1 88 ? -10.409 7.100 22.663 1.00 97.00 88 TYR A CA 1
ATOM 693 C C . TYR A 1 88 ? -9.758 7.895 23.798 1.00 97.00 88 TYR A C 1
ATOM 695 O O . TYR A 1 88 ? -9.687 9.119 23.734 1.00 97.00 88 TYR A O 1
ATOM 703 N N . GLN A 1 89 ? -9.213 7.208 24.805 1.00 95.62 89 GLN A N 1
ATOM 704 C CA . GLN A 1 89 ? -8.563 7.853 25.948 1.00 95.62 89 GLN A CA 1
ATOM 705 C C . GLN A 1 89 ? -7.324 8.656 25.531 1.00 95.62 89 GLN A C 1
ATOM 707 O O . GLN A 1 89 ? -7.148 9.795 25.962 1.00 95.62 89 GLN A O 1
ATOM 712 N N . ALA A 1 90 ? -6.482 8.095 24.658 1.00 96.19 90 ALA A N 1
ATOM 713 C CA . ALA A 1 90 ? -5.272 8.761 24.183 1.00 96.19 90 ALA A CA 1
ATOM 714 C C . ALA A 1 90 ? -5.563 9.964 23.267 1.00 96.19 90 ALA A C 1
ATOM 716 O O . ALA A 1 90 ? -4.757 10.891 23.184 1.00 96.19 90 ALA A O 1
ATOM 717 N N . GLN A 1 91 ? -6.690 9.946 22.553 1.00 94.75 91 GLN A N 1
ATOM 718 C CA . GLN A 1 91 ? -7.066 10.953 21.557 1.00 94.75 91 GLN A CA 1
ATOM 719 C C . GLN A 1 91 ? -8.316 11.752 21.955 1.00 94.75 91 GLN A C 1
ATOM 721 O O . GLN A 1 91 ? -8.906 12.403 21.100 1.00 94.75 91 GLN A O 1
ATOM 726 N N . ALA A 1 92 ? -8.688 11.768 23.241 1.00 90.56 92 ALA A N 1
ATOM 727 C CA . ALA A 1 92 ? -9.916 12.399 23.743 1.00 90.56 92 ALA A CA 1
ATOM 728 C C . ALA A 1 92 ? -10.083 13.859 23.286 1.00 90.56 92 ALA A C 1
ATOM 730 O O . ALA A 1 92 ? -11.172 14.281 22.922 1.00 90.56 92 ALA A O 1
ATOM 731 N N . HIS A 1 93 ? -8.975 14.602 23.206 1.00 92.88 93 HIS A N 1
ATOM 732 C CA . HIS A 1 93 ? -8.935 15.988 22.728 1.00 92.88 93 HIS A CA 1
ATOM 733 C C . HIS A 1 93 ? -9.434 16.187 21.283 1.00 92.88 93 HIS A C 1
ATOM 735 O O . HIS A 1 93 ? -9.735 17.312 20.898 1.00 92.88 93 HIS A O 1
ATOM 741 N N . ARG A 1 94 ? -9.491 15.124 20.468 1.00 93.50 94 ARG A N 1
ATOM 742 C CA . ARG A 1 94 ? -10.007 15.153 19.088 1.00 93.50 94 ARG A CA 1
ATOM 743 C C . ARG A 1 94 ? -11.515 14.933 19.016 1.00 93.50 94 ARG A C 1
ATOM 745 O O . ARG A 1 94 ? -12.099 15.167 17.963 1.00 93.50 94 ARG A O 1
ATOM 752 N N . PHE A 1 95 ? -12.126 14.464 20.099 1.00 94.12 95 PHE A N 1
ATOM 753 C CA . PHE A 1 95 ? -13.534 14.091 20.166 1.00 94.12 95 PHE A CA 1
ATOM 754 C C . PHE A 1 95 ? -14.303 15.131 20.967 1.00 94.12 95 PHE A C 1
ATOM 756 O O . PHE A 1 95 ? -14.783 14.854 22.063 1.00 94.12 95 PHE A O 1
ATOM 763 N N . VAL A 1 96 ? -14.388 16.339 20.418 1.00 94.88 96 VAL A N 1
ATOM 764 C CA . VAL A 1 96 ? -15.141 17.444 21.008 1.00 94.88 96 VAL A CA 1
ATOM 765 C C . VAL A 1 96 ? -16.226 17.923 20.054 1.00 94.88 96 VAL A C 1
ATOM 767 O O . VAL A 1 96 ? -16.060 17.847 18.836 1.00 94.88 96 VAL A O 1
ATOM 770 N N . ASP A 1 97 ? -17.336 18.399 20.603 1.00 93.50 97 ASP A N 1
ATOM 771 C CA . ASP A 1 97 ? -18.379 19.068 19.832 1.00 93.50 97 ASP A CA 1
ATOM 772 C C . ASP A 1 97 ? -17.973 20.502 19.432 1.00 93.50 97 ASP A C 1
ATOM 774 O O . ASP A 1 97 ? -16.881 20.988 19.742 1.00 93.50 97 ASP A O 1
ATOM 778 N N . GLU A 1 98 ? -18.874 21.212 18.749 1.00 93.00 98 GLU A N 1
ATOM 779 C CA . GLU A 1 98 ? -18.662 22.604 18.323 1.00 93.00 98 GLU A CA 1
ATOM 780 C C . GLU A 1 98 ? -18.431 23.577 19.494 1.00 93.00 98 GLU A C 1
ATOM 782 O O . GLU A 1 98 ? -17.897 24.670 19.301 1.00 93.00 98 GLU A O 1
ATOM 787 N N . GLN A 1 99 ? -18.822 23.193 20.711 1.00 94.25 99 GLN A N 1
ATOM 788 C CA . GLN A 1 99 ? -18.671 23.974 21.937 1.00 94.25 99 GLN A CA 1
ATOM 789 C C . GLN A 1 99 ? -17.422 23.567 22.737 1.00 94.25 99 GLN A C 1
ATOM 791 O O . GLN A 1 99 ? -17.160 24.144 23.795 1.00 94.25 99 GLN A O 1
ATOM 796 N N . GLY A 1 100 ? -16.637 22.602 22.244 1.00 92.00 100 GLY A N 1
ATOM 797 C CA . GLY A 1 100 ? -15.435 22.094 22.901 1.00 92.00 100 GLY A CA 1
ATOM 798 C C . GLY A 1 100 ? -15.706 21.084 24.022 1.00 92.00 100 GLY A C 1
ATOM 799 O O . GLY A 1 100 ? -14.813 20.832 24.831 1.00 92.00 100 GLY A O 1
ATOM 800 N N . GLN A 1 101 ? -16.913 20.521 24.111 1.00 92.56 101 GLN A N 1
ATOM 801 C CA . GLN A 1 101 ? -17.269 19.506 25.105 1.00 92.56 101 GLN A CA 1
ATOM 802 C C . GLN A 1 101 ? -16.934 18.109 24.583 1.00 92.56 101 GLN A C 1
ATOM 804 O O . GLN A 1 101 ? -17.195 17.800 23.424 1.00 92.56 101 GLN A O 1
ATOM 809 N N . ASN A 1 102 ? -16.371 17.250 25.439 1.00 92.81 102 ASN A N 1
ATOM 810 C CA . ASN A 1 102 ? -15.997 15.890 25.048 1.00 92.81 102 ASN A CA 1
ATOM 811 C C . ASN A 1 102 ? -17.232 15.052 24.685 1.00 92.81 102 ASN A C 1
ATOM 813 O O . ASN A 1 102 ? -18.157 14.919 25.489 1.00 92.81 102 ASN A O 1
ATOM 817 N N . LEU A 1 103 ? -17.192 14.433 23.507 1.00 95.62 103 LEU A N 1
ATOM 818 C CA . LEU A 1 103 ? -18.160 13.434 23.056 1.00 95.62 103 LEU A CA 1
ATOM 819 C C . LEU A 1 103 ? -17.972 12.129 23.835 1.00 95.62 103 LEU A C 1
ATOM 821 O O . LEU A 1 103 ? -16.859 11.820 24.256 1.00 95.62 103 LEU A O 1
ATOM 825 N N . SER A 1 104 ? -19.038 11.348 24.024 1.00 95.69 104 SER A N 1
ATOM 826 C CA . SER A 1 104 ? -18.932 10.075 24.741 1.00 95.69 104 SER A CA 1
ATOM 827 C C . SER A 1 104 ? -18.285 8.990 23.876 1.00 95.69 104 SER A C 1
ATOM 829 O O . SER A 1 104 ? -18.350 9.038 22.649 1.00 95.69 104 SER A O 1
ATOM 831 N N . TYR A 1 105 ? -17.703 7.966 24.512 1.00 95.75 105 TYR A N 1
ATOM 832 C CA . TYR A 1 105 ? -17.114 6.828 23.796 1.00 95.75 105 TYR A CA 1
ATOM 833 C C . TYR A 1 105 ? -18.116 6.154 22.848 1.00 95.75 105 TYR A C 1
ATOM 835 O O . TYR A 1 105 ? -17.772 5.879 21.705 1.00 95.75 105 TYR A O 1
ATOM 843 N N . ALA A 1 106 ? -19.360 5.949 23.291 1.00 95.50 106 ALA A N 1
ATOM 844 C CA . ALA A 1 106 ? -20.393 5.299 22.487 1.00 95.50 106 ALA A CA 1
ATOM 845 C C . ALA A 1 106 ? -20.723 6.079 21.202 1.00 95.50 106 ALA A C 1
ATOM 847 O O . ALA A 1 106 ? -21.012 5.472 20.173 1.00 95.50 106 ALA A O 1
ATOM 848 N N . ASP A 1 107 ? -20.632 7.412 21.242 1.00 95.38 107 ASP A N 1
ATOM 849 C CA . ASP A 1 107 ? -20.916 8.263 20.081 1.00 95.38 107 ASP A CA 1
ATOM 850 C C . ASP A 1 107 ? -19.803 8.187 19.027 1.00 95.38 107 ASP A C 1
ATOM 852 O O . ASP A 1 107 ? -20.062 8.321 17.830 1.00 95.38 107 ASP A O 1
ATOM 856 N N . VAL A 1 108 ? -18.556 7.967 19.457 1.00 96.31 108 VAL A N 1
ATOM 857 C CA . VAL A 1 108 ? -17.379 7.996 18.572 1.00 96.31 108 VAL A CA 1
ATOM 858 C C . VAL A 1 108 ? -16.802 6.618 18.258 1.00 96.31 108 VAL A C 1
ATOM 860 O O . VAL A 1 108 ? -15.995 6.503 17.337 1.00 96.31 108 VAL A O 1
ATOM 863 N N . GLU A 1 109 ? -17.221 5.561 18.958 1.00 96.00 109 GLU A N 1
ATOM 864 C CA . GLU A 1 109 ? -16.735 4.191 18.760 1.00 96.00 109 GLU A CA 1
ATOM 865 C C . GLU A 1 109 ? -16.786 3.736 17.285 1.00 96.00 109 GLU A C 1
ATOM 867 O O . GLU A 1 109 ? -15.771 3.219 16.804 1.00 96.00 109 GLU A O 1
ATOM 872 N N . PRO A 1 110 ? -17.873 3.954 16.509 1.00 95.56 110 PRO A N 1
ATOM 873 C CA . PRO A 1 110 ? -17.903 3.544 15.104 1.00 95.56 110 PRO A CA 1
ATOM 874 C C . PRO A 1 110 ? -16.827 4.239 14.259 1.00 95.56 110 PRO A C 1
ATOM 876 O O . PRO A 1 110 ? -16.205 3.612 13.402 1.00 95.56 110 PRO A O 1
ATOM 879 N N . LEU A 1 111 ? -16.567 5.523 14.526 1.00 93.88 111 LEU A N 1
ATOM 880 C CA . LEU A 1 111 ? -15.533 6.298 13.836 1.00 93.88 111 LEU A CA 1
ATOM 881 C C . LEU A 1 111 ? -14.131 5.831 14.232 1.00 93.88 111 LEU A C 1
ATOM 883 O O . LEU A 1 111 ? -13.255 5.717 13.376 1.00 93.88 111 LEU A O 1
ATOM 887 N N . ILE A 1 112 ? -13.928 5.510 15.511 1.00 96.56 112 ILE A N 1
ATOM 888 C CA . ILE A 1 112 ? -12.666 4.954 16.009 1.00 96.56 112 ILE A CA 1
ATOM 889 C C . ILE A 1 112 ? -12.368 3.618 15.331 1.00 96.56 112 ILE A C 1
ATOM 891 O O . ILE A 1 112 ? -11.251 3.421 14.857 1.00 96.56 112 ILE A O 1
ATOM 895 N N . LYS A 1 113 ? -13.359 2.727 15.215 1.00 95.75 113 LYS A N 1
ATOM 896 C CA . LYS A 1 113 ? -13.202 1.442 14.518 1.00 95.75 113 LYS A CA 1
ATOM 897 C C . LYS A 1 113 ? -12.789 1.626 13.059 1.00 95.75 113 LYS A C 1
ATOM 899 O O . LYS A 1 113 ? -11.889 0.928 12.597 1.00 95.75 113 LYS A O 1
ATOM 904 N N . ILE A 1 114 ? -13.389 2.588 12.355 1.00 94.44 114 ILE A N 1
ATOM 905 C CA . ILE A 1 114 ? -13.013 2.924 10.974 1.00 94.44 114 ILE A CA 1
ATOM 906 C C . ILE A 1 114 ? -11.570 3.440 10.908 1.00 94.44 114 ILE A C 1
ATOM 908 O O . ILE A 1 114 ? -10.800 2.972 10.072 1.00 94.44 114 ILE A O 1
ATOM 912 N N . GLU A 1 115 ? -11.173 4.364 11.788 1.00 94.94 115 GLU A N 1
ATOM 913 C CA . GLU A 1 115 ? -9.812 4.915 11.776 1.00 94.94 115 GLU A CA 1
ATOM 914 C C . GLU A 1 115 ? -8.762 3.856 12.125 1.00 94.94 115 GLU A C 1
ATOM 916 O O . GLU A 1 115 ? -7.725 3.779 11.466 1.00 94.94 115 GLU A O 1
ATOM 921 N N . LEU A 1 116 ? -9.023 3.014 13.129 1.00 96.19 116 LEU A N 1
ATOM 922 C CA . LEU A 1 116 ? -8.119 1.929 13.507 1.00 96.19 116 LEU A CA 1
ATOM 923 C C . LEU A 1 116 ? -7.981 0.904 12.379 1.00 96.19 116 LEU A C 1
ATOM 925 O O . LEU A 1 116 ? -6.854 0.538 12.043 1.00 96.19 116 LEU A O 1
ATOM 929 N N . ALA A 1 117 ? -9.084 0.516 11.732 1.00 94.38 117 ALA A N 1
ATOM 930 C CA . ALA A 1 117 ? -9.045 -0.365 10.567 1.00 94.38 117 ALA A CA 1
ATOM 931 C C . ALA A 1 117 ? -8.268 0.270 9.401 1.00 94.38 117 ALA A C 1
ATOM 933 O O . ALA A 1 117 ? -7.387 -0.364 8.821 1.00 94.38 117 ALA A O 1
ATOM 934 N N . ALA A 1 118 ? -8.521 1.544 9.090 1.00 94.31 118 ALA A N 1
ATOM 935 C CA . ALA A 1 118 ? -7.816 2.255 8.028 1.00 94.31 118 ALA A CA 1
ATOM 936 C C . ALA A 1 118 ? -6.314 2.390 8.332 1.00 94.31 118 ALA A C 1
ATOM 938 O O . ALA A 1 118 ? -5.472 2.210 7.450 1.00 94.31 118 ALA A O 1
ATOM 939 N N . ARG A 1 119 ? -5.956 2.674 9.588 1.00 95.00 119 ARG A N 1
ATOM 940 C CA . ARG A 1 119 ? -4.565 2.738 10.046 1.00 95.00 119 ARG A CA 1
ATOM 941 C C . ARG A 1 119 ? -3.876 1.383 9.920 1.00 95.00 119 ARG A C 1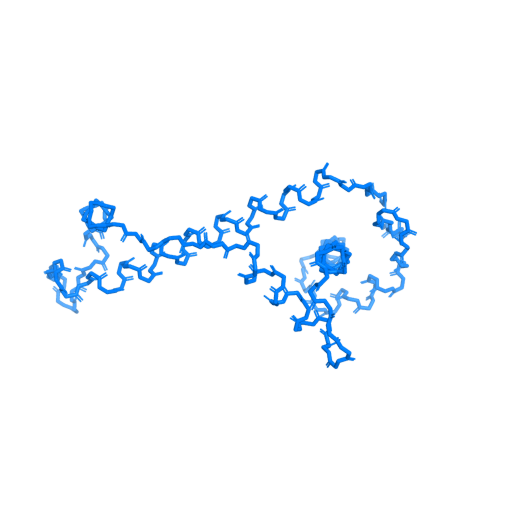
ATOM 943 O O . ARG A 1 119 ? -2.789 1.329 9.345 1.00 95.00 119 ARG A O 1
ATOM 950 N N . ALA A 1 120 ? -4.501 0.322 10.422 1.00 95.19 120 ALA A N 1
ATOM 951 C CA . ALA A 1 120 ? -3.966 -1.030 10.345 1.00 95.19 120 ALA A CA 1
ATOM 952 C C . ALA A 1 120 ? -3.813 -1.486 8.885 1.00 95.19 120 ALA A C 1
ATOM 954 O O . ALA A 1 120 ? -2.769 -2.025 8.527 1.00 95.19 120 ALA A O 1
ATOM 955 N N . GLY A 1 121 ? -4.774 -1.163 8.013 1.00 94.88 121 GLY A N 1
ATOM 956 C CA . GLY A 1 121 ? -4.687 -1.420 6.573 1.00 94.88 121 GLY A CA 1
ATOM 957 C C . GLY A 1 121 ? -3.510 -0.718 5.904 1.00 94.88 121 GLY A C 1
ATOM 958 O O . GLY A 1 121 ? -2.720 -1.367 5.222 1.00 94.88 121 GLY A O 1
ATOM 95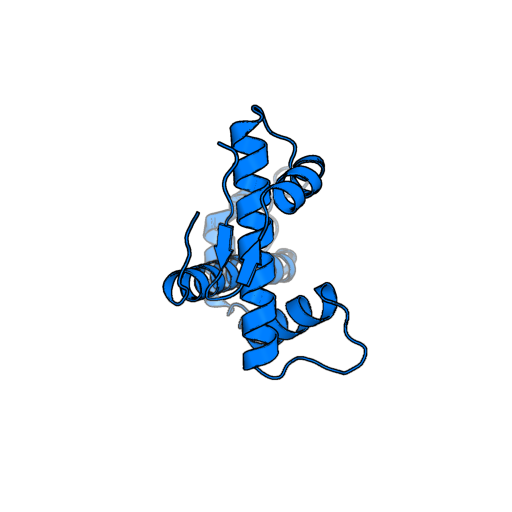9 N N . ARG A 1 122 ? -3.313 0.584 6.158 1.00 95.44 122 ARG A N 1
ATOM 960 C CA . ARG A 1 122 ? -2.139 1.321 5.645 1.00 95.44 122 ARG A CA 1
ATOM 961 C C . ARG A 1 122 ? -0.821 0.723 6.141 1.00 95.44 122 ARG A C 1
ATOM 963 O O . ARG A 1 122 ? 0.153 0.670 5.393 1.00 95.44 122 ARG A O 1
ATOM 970 N N . GLN A 1 123 ? -0.769 0.286 7.399 1.00 95.56 123 GLN A N 1
ATOM 971 C CA . GLN A 1 123 ? 0.421 -0.359 7.958 1.00 95.56 123 GLN A CA 1
ATOM 972 C C . GLN A 1 123 ? 0.689 -1.715 7.298 1.00 95.56 123 GLN A C 1
ATOM 974 O O . GLN A 1 123 ? 1.813 -1.957 6.862 1.00 95.56 123 GLN A O 1
ATOM 979 N N . ALA A 1 124 ? -0.331 -2.565 7.175 1.00 95.88 124 ALA A N 1
ATOM 980 C CA . ALA A 1 124 ? -0.220 -3.874 6.541 1.00 95.88 124 ALA A CA 1
ATOM 981 C C . ALA A 1 124 ? 0.185 -3.762 5.063 1.00 95.88 124 ALA A C 1
ATOM 983 O O . ALA A 1 124 ? 1.080 -4.482 4.625 1.00 95.88 124 ALA A O 1
ATOM 984 N N . LEU A 1 125 ? -0.384 -2.801 4.328 1.00 96.31 125 LEU A N 1
ATOM 985 C CA . LEU A 1 125 ? 0.011 -2.497 2.953 1.00 96.31 125 LEU A CA 1
ATOM 986 C C . LEU A 1 125 ? 1.492 -2.122 2.855 1.00 96.31 125 LEU A C 1
ATOM 988 O O . LEU A 1 125 ? 2.216 -2.709 2.058 1.00 96.31 125 LEU A O 1
ATOM 992 N N . ASN A 1 126 ? 1.967 -1.192 3.687 1.00 95.62 126 ASN A N 1
ATOM 993 C CA . ASN A 1 126 ? 3.376 -0.793 3.676 1.00 95.62 126 ASN A CA 1
ATOM 994 C C . ASN A 1 126 ? 4.314 -1.967 3.982 1.00 95.62 126 ASN A C 1
ATOM 996 O O . ASN A 1 126 ? 5.338 -2.123 3.316 1.00 95.62 126 ASN A O 1
ATOM 1000 N N . VAL A 1 127 ? 3.966 -2.811 4.959 1.00 96.38 127 VAL A N 1
ATOM 1001 C CA . VAL A 1 127 ? 4.734 -4.026 5.273 1.00 96.38 127 VAL A CA 1
ATOM 1002 C C . VAL A 1 127 ? 4.757 -4.971 4.072 1.00 96.38 127 VAL A C 1
ATOM 1004 O O . VAL A 1 127 ? 5.824 -5.460 3.700 1.00 96.38 127 VAL A O 1
ATOM 1007 N N . TYR A 1 128 ? 3.607 -5.189 3.435 1.00 96.44 128 TYR A N 1
ATOM 1008 C CA . TYR A 1 128 ? 3.489 -6.061 2.273 1.00 96.44 128 TYR A CA 1
ATOM 1009 C C . TYR A 1 128 ? 4.332 -5.561 1.091 1.00 96.44 128 TYR A C 1
ATOM 1011 O O . TYR A 1 128 ? 5.178 -6.305 0.593 1.00 96.44 128 TYR A O 1
ATOM 1019 N N . LEU A 1 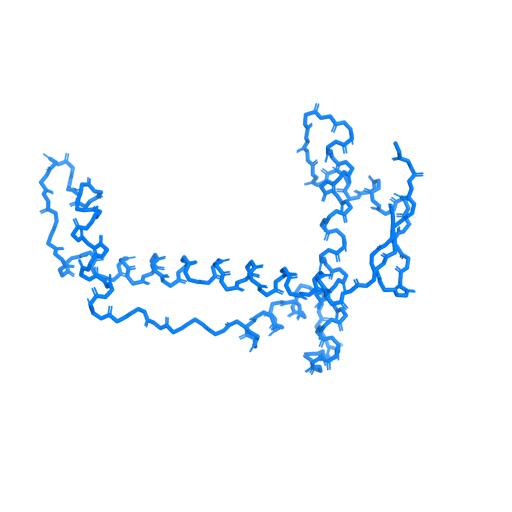129 ? 4.201 -4.287 0.711 1.00 96.31 129 LEU A N 1
ATOM 1020 C CA . LEU A 1 129 ? 5.000 -3.673 -0.357 1.00 96.31 129 LEU A CA 1
ATOM 1021 C C . LEU A 1 129 ? 6.503 -3.739 -0.057 1.00 96.31 129 LEU A C 1
ATOM 1023 O O . LEU A 1 129 ? 7.291 -4.113 -0.923 1.00 96.31 129 LEU A O 1
ATOM 1027 N N . THR A 1 130 ? 6.901 -3.456 1.187 1.00 95.69 130 THR A N 1
ATOM 1028 C CA . THR A 1 130 ? 8.306 -3.567 1.617 1.00 95.69 130 THR A CA 1
ATOM 1029 C C . THR A 1 130 ? 8.817 -4.997 1.455 1.00 95.69 130 THR A C 1
ATOM 1031 O O . THR A 1 130 ? 9.939 -5.209 0.995 1.00 95.69 130 THR A O 1
ATOM 1034 N N . SER A 1 131 ? 7.988 -5.991 1.789 1.00 96.25 131 SER A N 1
ATOM 1035 C CA . SER A 1 131 ? 8.344 -7.399 1.617 1.00 96.25 131 SER A CA 1
ATOM 1036 C C . SER A 1 131 ? 8.495 -7.791 0.146 1.00 96.25 131 SER A C 1
ATOM 1038 O O . SER A 1 131 ? 9.400 -8.563 -0.167 1.00 96.25 131 SER A O 1
ATOM 1040 N N . LEU A 1 132 ? 7.665 -7.253 -0.756 1.00 95.50 132 LEU A N 1
ATOM 1041 C CA . LEU A 1 132 ? 7.767 -7.513 -2.195 1.00 95.50 132 LEU A CA 1
ATOM 1042 C C . LEU A 1 132 ? 9.047 -6.924 -2.778 1.00 95.50 132 LEU A C 1
ATOM 1044 O O . LEU A 1 132 ? 9.773 -7.618 -3.490 1.00 95.50 132 LEU A O 1
ATOM 1048 N N . VAL A 1 133 ? 9.366 -5.679 -2.423 1.00 94.81 133 VAL A N 1
ATOM 1049 C CA . VAL A 1 133 ? 10.614 -5.028 -2.840 1.00 94.81 133 VAL A CA 1
ATOM 1050 C C . VAL A 1 133 ? 11.826 -5.822 -2.346 1.00 94.81 133 VAL A C 1
ATOM 1052 O O . VAL A 1 133 ? 12.729 -6.100 -3.127 1.00 94.81 133 VAL A O 1
ATOM 1055 N N . ALA A 1 134 ? 11.826 -6.264 -1.084 1.00 94.69 134 ALA A N 1
ATOM 1056 C CA . ALA A 1 134 ? 12.928 -7.042 -0.511 1.00 94.69 134 ALA A CA 1
ATOM 1057 C C . ALA A 1 134 ? 13.135 -8.420 -1.175 1.00 94.69 134 ALA A C 1
ATOM 1059 O O . ALA A 1 134 ? 14.227 -8.979 -1.102 1.00 94.69 134 ALA A O 1
ATOM 1060 N N . GLN A 1 135 ? 12.095 -8.975 -1.801 1.00 92.94 135 GLN A N 1
ATOM 1061 C CA . GLN A 1 135 ? 12.131 -10.264 -2.500 1.00 92.94 135 GLN A CA 1
ATOM 1062 C C . GLN A 1 135 ? 12.446 -10.137 -3.997 1.00 92.94 135 GLN A C 1
ATOM 1064 O O . GLN A 1 135 ? 12.494 -11.153 -4.691 1.00 92.94 135 GLN A O 1
ATOM 1069 N N . SER A 1 136 ? 12.648 -8.917 -4.496 1.00 93.94 136 SER A N 1
ATOM 1070 C CA . SER A 1 136 ? 12.787 -8.635 -5.924 1.00 93.94 136 SER A CA 1
ATOM 1071 C C . SER A 1 136 ? 14.198 -8.183 -6.293 1.00 93.94 136 SER A C 1
ATOM 1073 O O . SER A 1 136 ? 14.898 -7.560 -5.498 1.00 93.94 136 SER A O 1
ATOM 1075 N N . ASP A 1 137 ? 14.611 -8.474 -7.525 1.00 95.00 137 ASP A N 1
ATOM 1076 C CA . ASP A 1 137 ? 15.852 -7.961 -8.113 1.00 95.00 137 ASP A CA 1
ATOM 1077 C C . ASP A 1 137 ? 15.549 -6.652 -8.850 1.00 95.0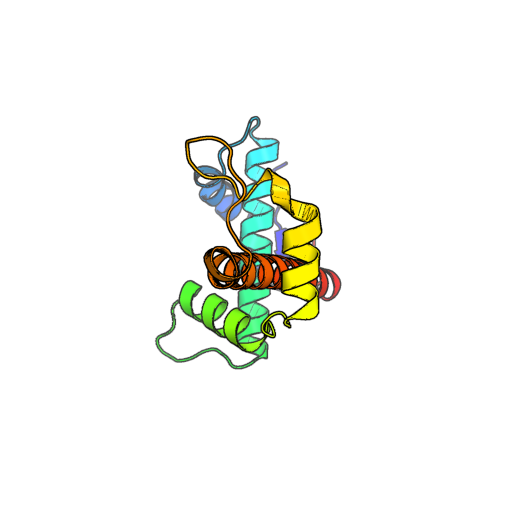0 137 ASP A C 1
ATOM 1079 O O . ASP A 1 137 ? 14.935 -6.661 -9.917 1.00 95.00 137 ASP A O 1
ATOM 1083 N N . LEU A 1 138 ? 15.938 -5.520 -8.260 1.00 92.75 138 LEU A N 1
ATOM 1084 C CA . LEU A 1 138 ? 15.748 -4.190 -8.838 1.00 92.75 138 LEU A CA 1
ATOM 1085 C C . LEU A 1 138 ? 17.091 -3.625 -9.305 1.00 92.75 138 LEU A C 1
ATOM 1087 O O . LEU A 1 138 ? 18.058 -3.594 -8.542 1.00 92.75 138 LEU A O 1
ATOM 1091 N N . LYS A 1 139 ? 17.149 -3.150 -10.552 1.00 90.44 139 LYS A N 1
ATOM 1092 C CA . LYS A 1 139 ? 18.339 -2.496 -11.128 1.00 90.44 139 LYS A CA 1
ATOM 1093 C C . LYS A 1 139 ? 17.915 -1.234 -11.858 1.00 90.44 139 LYS A C 1
ATOM 1095 O O . LYS A 1 139 ? 16.921 -1.270 -12.568 1.00 90.44 139 LYS A O 1
ATOM 1100 N N . GLY A 1 140 ? 18.655 -0.141 -11.722 1.00 78.31 140 GLY A N 1
ATOM 1101 C CA . GLY A 1 140 ? 18.285 1.146 -12.315 1.00 78.31 140 GLY A CA 1
ATOM 1102 C C . GLY A 1 140 ? 19.009 2.308 -11.674 1.00 78.31 140 GLY A C 1
ATOM 1103 O O . GLY A 1 140 ? 19.772 2.063 -10.713 1.00 78.31 140 GLY A O 1
#

Sequence (140 aa):
MNQDVYVNHKLIPEDMIGQEMQYHPAQSKQEAWQKAAEALVLRELLLQEAYKQKVAAVDNDEAQLIDDLLAQMIVVPPADEAECLAFYQAQAHRFVDEQGQNLSYADVEPLIKIELAARAGRQALNVYLTSLVAQSDLKG